Protein AF-A0A970BCJ0-F1 (afdb_monomer)

Foldseek 3Di:
DDPQCQLAPVQRHGPVQLVCCCPVVVDLDLVSSCVRRVGCVPPNPSSVVSVVSSVVVVSD

Sequence (60 aa):
MGSNKIICNCNQVTEQEIVDAIQNEGADTVEKIQDITEAGTVCGGCIEDIEDILKRLGKL

Solvent-accessible surface area (backbone atoms only — not comparable to full-atom values): 3565 Å² total; per-residue (Å²): 132,84,79,73,47,70,55,19,83,88,75,68,29,31,49,58,60,54,50,45,40,35,74,78,68,64,36,57,47,72,67,48,41,26,75,75,63,49,40,44,71,80,85,43,84,33,41,68,62,52,53,51,53,34,41,75,70,73,48,102

Structure (mmCIF, N/CA/C/O backbone):
data_AF-A0A970BCJ0-F1
#
_entry.id   AF-A0A970BCJ0-F1
#
loop_
_atom_site.group_PDB
_atom_site.id
_atom_site.type_symbol
_atom_site.label_atom_id
_atom_site.label_alt_id
_atom_site.label_comp_id
_atom_site.label_asym_id
_atom_site.label_entity_id
_atom_site.label_seq_id
_atom_site.pdbx_PDB_ins_code
_atom_site.Cartn_x
_atom_site.Cartn_y
_atom_site.Cartn_z
_atom_site.occupancy
_atom_site.B_iso_or_equiv
_atom_site.auth_seq_id
_atom_site.auth_comp_id
_atom_site.auth_asym_id
_atom_site.auth_atom_id
_atom_site.pdbx_PDB_model_num
ATOM 1 N N . MET A 1 1 ? 10.016 18.662 -2.357 1.00 41.22 1 MET A N 1
ATOM 2 C CA . MET A 1 1 ? 9.855 17.577 -3.346 1.00 41.22 1 MET A CA 1
ATOM 3 C C . MET A 1 1 ? 9.595 16.328 -2.533 1.00 41.22 1 MET A C 1
ATOM 5 O O . MET A 1 1 ? 10.502 15.900 -1.834 1.00 41.22 1 MET A O 1
ATOM 9 N N . GLY A 1 2 ? 8.338 15.883 -2.468 1.00 53.22 2 GLY A N 1
ATOM 10 C CA . GLY A 1 2 ? 7.970 14.692 -1.703 1.00 53.22 2 GLY A CA 1
ATOM 11 C C . GLY A 1 2 ? 8.631 13.478 -2.338 1.00 53.22 2 GLY A C 1
ATOM 12 O O . GLY A 1 2 ? 8.521 13.275 -3.544 1.00 53.22 2 GLY A O 1
ATOM 13 N N . SER A 1 3 ? 9.405 12.744 -1.554 1.00 57.69 3 SER A N 1
ATOM 14 C CA . SER A 1 3 ? 10.056 11.519 -1.991 1.00 57.69 3 SER A CA 1
ATOM 15 C C . SER A 1 3 ? 8.968 10.476 -2.259 1.00 57.69 3 SER A C 1
ATOM 17 O O . SER A 1 3 ? 8.412 9.934 -1.311 1.00 57.69 3 SER A O 1
ATOM 19 N N . ASN A 1 4 ? 8.661 10.180 -3.525 1.00 78.00 4 ASN A N 1
ATOM 20 C CA . ASN A 1 4 ? 7.852 9.011 -3.891 1.00 78.00 4 ASN A CA 1
ATOM 21 C C . ASN A 1 4 ? 8.694 7.744 -3.665 1.00 78.00 4 ASN A C 1
ATOM 23 O O . ASN A 1 4 ? 9.225 7.159 -4.608 1.00 78.00 4 ASN A O 1
ATOM 27 N N . LYS A 1 5 ? 8.902 7.374 -2.393 1.00 94.69 5 LYS A N 1
ATOM 28 C CA . LYS A 1 5 ? 9.612 6.151 -2.000 1.00 94.69 5 LYS A CA 1
ATOM 29 C C . LYS A 1 5 ? 8.865 4.964 -2.606 1.00 94.69 5 LYS A C 1
ATOM 31 O O . LYS A 1 5 ? 7.673 4.810 -2.360 1.00 94.69 5 LYS A O 1
ATOM 36 N N . ILE A 1 6 ? 9.560 4.132 -3.380 1.00 97.19 6 ILE A N 1
ATOM 37 C CA . ILE A 1 6 ? 9.007 2.856 -3.843 1.00 97.19 6 ILE A CA 1
ATOM 38 C C . ILE A 1 6 ? 8.927 1.924 -2.633 1.00 97.19 6 ILE A C 1
ATOM 40 O O . ILE A 1 6 ? 9.935 1.691 -1.963 1.00 97.19 6 ILE A O 1
ATOM 44 N N . ILE A 1 7 ? 7.727 1.420 -2.358 1.00 97.88 7 ILE A N 1
ATOM 45 C CA . ILE A 1 7 ? 7.466 0.421 -1.319 1.00 97.88 7 ILE A CA 1
ATOM 46 C C . ILE A 1 7 ? 7.437 -0.967 -1.956 1.00 97.88 7 ILE A C 1
ATOM 48 O O . ILE A 1 7 ? 8.144 -1.867 -1.511 1.00 97.88 7 ILE A O 1
ATOM 52 N N . CYS A 1 8 ? 6.707 -1.138 -3.062 1.00 98.25 8 CYS A N 1
ATOM 53 C CA . CYS A 1 8 ? 6.683 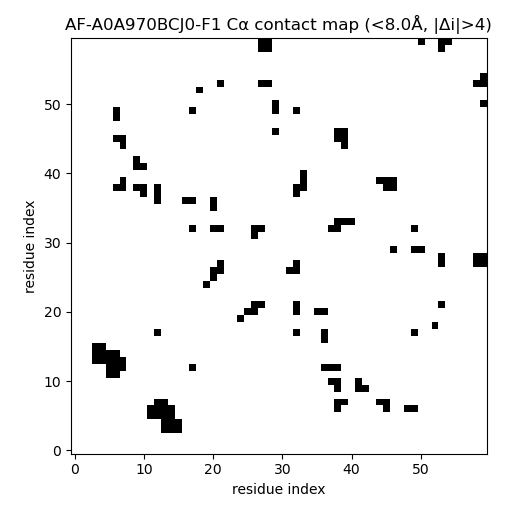-2.398 -3.797 1.00 98.25 8 CYS A CA 1
ATOM 54 C C . CYS A 1 8 ? 7.568 -2.324 -5.045 1.00 98.25 8 CYS A C 1
ATOM 56 O O . CYS A 1 8 ? 7.169 -1.754 -6.053 1.00 98.25 8 CYS A O 1
ATOM 58 N N . ASN A 1 9 ? 8.739 -2.964 -5.019 1.00 98.00 9 ASN A N 1
ATOM 59 C CA . ASN A 1 9 ? 9.632 -3.018 -6.188 1.00 98.00 9 ASN A CA 1
ATOM 60 C C . ASN A 1 9 ? 9.114 -3.923 -7.323 1.00 98.00 9 ASN A C 1
ATOM 62 O O . ASN A 1 9 ? 9.549 -3.785 -8.460 1.00 98.00 9 ASN A O 1
ATOM 66 N N . CYS A 1 10 ? 8.215 -4.873 -7.037 1.00 98.44 10 CYS A N 1
ATOM 67 C CA . CYS A 1 10 ? 7.670 -5.763 -8.068 1.00 98.44 10 CYS A CA 1
ATOM 68 C C . CYS A 1 10 ? 6.669 -5.043 -8.974 1.00 98.44 10 CYS A C 1
ATOM 70 O O . CYS A 1 10 ? 6.769 -5.149 -10.191 1.00 98.44 10 CYS A O 1
ATOM 72 N N . ASN A 1 11 ? 5.748 -4.293 -8.364 1.00 98.00 11 ASN A N 1
ATOM 73 C CA . ASN A 1 11 ? 4.666 -3.596 -9.064 1.00 98.00 11 ASN A CA 1
ATOM 74 C C . ASN A 1 11 ? 4.892 -2.079 -9.137 1.00 98.00 11 ASN A C 1
ATOM 76 O O . ASN A 1 11 ? 4.024 -1.346 -9.586 1.00 98.00 11 ASN A O 1
ATOM 80 N N . GLN A 1 12 ? 6.071 -1.607 -8.717 1.00 97.62 12 GLN A N 1
ATOM 81 C CA . GLN A 1 12 ? 6.477 -0.199 -8.750 1.00 97.62 12 GLN A CA 1
ATOM 82 C C . GLN A 1 12 ? 5.531 0.745 -7.994 1.00 97.62 12 GLN A C 1
ATOM 84 O O . GLN A 1 12 ? 5.393 1.908 -8.361 1.00 97.62 12 GLN A O 1
ATOM 89 N N . VAL A 1 13 ? 4.941 0.252 -6.902 1.00 98.00 13 VAL A N 1
ATOM 90 C CA . VAL A 1 13 ? 4.013 1.014 -6.057 1.00 98.00 13 VAL A CA 1
ATOM 91 C C . VAL A 1 13 ?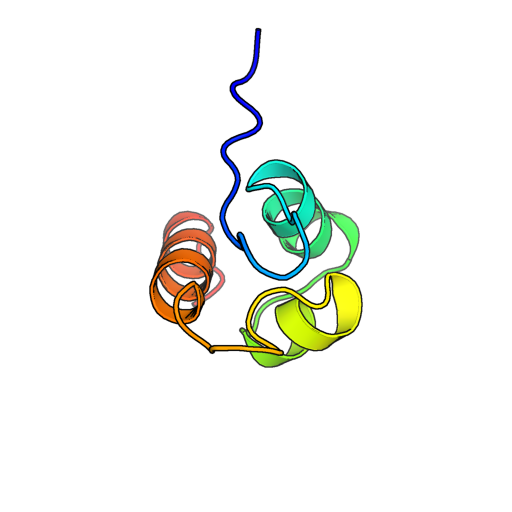 4.781 1.863 -5.057 1.00 98.00 13 VAL A C 1
ATOM 93 O O . VAL A 1 13 ? 5.671 1.385 -4.339 1.00 98.00 13 VAL A O 1
ATOM 96 N N . THR A 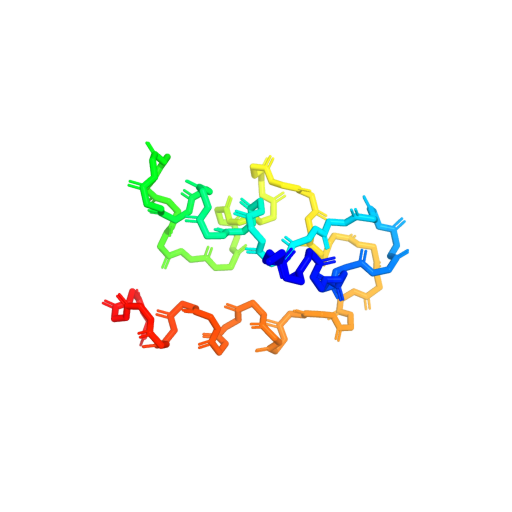1 14 ? 4.407 3.130 -4.988 1.00 97.88 14 THR A N 1
ATOM 97 C CA . THR A 1 14 ? 4.977 4.140 -4.105 1.00 97.88 14 THR A CA 1
ATOM 98 C C . THR A 1 14 ? 4.235 4.236 -2.775 1.00 97.88 14 THR A C 1
ATOM 100 O O . THR A 1 14 ? 3.084 3.832 -2.630 1.00 97.88 14 THR A O 1
ATOM 103 N N . GLU A 1 15 ? 4.895 4.820 -1.776 1.00 97.00 15 GLU A N 1
ATOM 104 C CA . GLU A 1 15 ? 4.274 5.128 -0.485 1.00 97.00 15 GLU A CA 1
ATOM 105 C C . GLU A 1 15 ? 3.058 6.051 -0.643 1.00 97.00 15 GLU A C 1
ATOM 107 O O . GLU A 1 15 ? 2.071 5.872 0.063 1.00 97.00 15 GLU A O 1
ATOM 112 N N . GLN A 1 16 ? 3.100 7.001 -1.586 1.00 96.62 16 GLN A N 1
ATOM 113 C CA . GLN A 1 16 ? 1.986 7.920 -1.824 1.00 96.62 16 GLN A CA 1
ATOM 114 C C . GLN A 1 16 ? 0.743 7.182 -2.334 1.00 96.62 16 GLN A C 1
ATOM 116 O O . GLN A 1 16 ? -0.342 7.440 -1.830 1.00 96.62 16 GLN A O 1
ATOM 121 N N . GLU A 1 17 ? 0.897 6.228 -3.255 1.00 97.62 17 GLU A N 1
ATOM 122 C CA . GLU A 1 17 ? -0.223 5.414 -3.754 1.00 97.62 17 GLU A CA 1
ATOM 123 C C . GLU A 1 17 ? -0.865 4.580 -2.637 1.00 97.62 17 GLU A C 1
ATOM 125 O O . GLU A 1 17 ? -2.088 4.505 -2.544 1.00 97.62 17 GLU A O 1
ATOM 130 N N . ILE A 1 18 ? -0.059 4.019 -1.728 1.00 97.56 18 ILE A N 1
ATOM 131 C CA . ILE A 1 18 ? -0.572 3.309 -0.544 1.00 97.56 18 ILE A CA 1
ATOM 132 C C . ILE A 1 18 ? -1.322 4.280 0.380 1.00 97.56 18 ILE A C 1
ATOM 134 O O . ILE A 1 18 ? -2.410 3.965 0.858 1.00 97.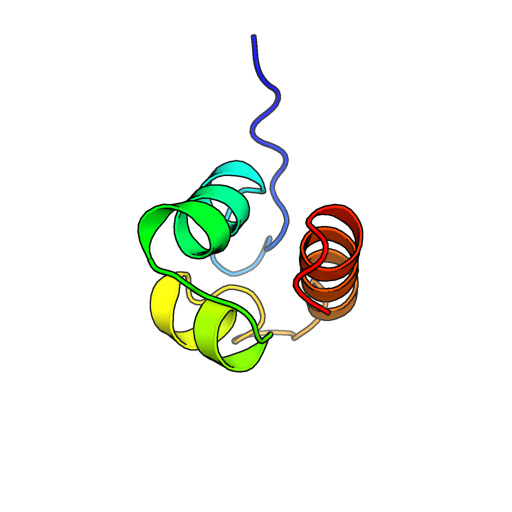56 18 ILE A O 1
ATOM 138 N N . VAL A 1 19 ? -0.772 5.471 0.634 1.00 96.88 19 VAL A N 1
ATOM 139 C CA . VAL A 1 19 ? -1.427 6.492 1.468 1.00 96.88 19 VAL A CA 1
ATOM 140 C C . VAL A 1 19 ? -2.744 6.960 0.845 1.00 96.88 19 VAL A C 1
ATOM 142 O O . VAL A 1 19 ? -3.728 7.114 1.571 1.00 96.88 19 VAL A O 1
ATOM 145 N N . ASP A 1 20 ? -2.789 7.141 -0.473 1.00 97.06 20 ASP A N 1
ATOM 146 C CA . ASP A 1 20 ? -3.994 7.543 -1.194 1.00 97.06 20 ASP A CA 1
ATOM 147 C C . ASP A 1 20 ? -5.075 6.457 -1.112 1.00 97.06 20 ASP A C 1
ATOM 149 O O . ASP A 1 20 ? -6.223 6.780 -0.796 1.00 97.06 20 ASP A O 1
ATOM 153 N N . ALA A 1 21 ? -4.712 5.178 -1.263 1.00 98.00 21 ALA A N 1
ATOM 154 C CA . ALA A 1 21 ? -5.636 4.060 -1.061 1.00 98.00 21 ALA A CA 1
ATOM 155 C C . ALA A 1 21 ? -6.220 4.050 0.368 1.00 98.00 21 ALA A C 1
ATOM 157 O O . ALA A 1 21 ? -7.416 3.829 0.573 1.00 98.00 21 ALA A O 1
ATOM 158 N N . ILE A 1 22 ? -5.404 4.358 1.381 1.00 97.56 22 ILE A N 1
ATOM 159 C CA . ILE A 1 22 ? -5.856 4.419 2.781 1.00 97.56 22 ILE A CA 1
ATOM 160 C C . ILE A 1 22 ? -6.803 5.600 3.019 1.00 97.56 22 ILE A C 1
ATOM 162 O O . ILE A 1 22 ? -7.851 5.452 3.654 1.00 97.56 22 ILE A O 1
ATOM 166 N N . GLN A 1 23 ? -6.421 6.794 2.567 1.00 96.19 23 GLN A N 1
ATOM 167 C CA . GLN A 1 23 ? -7.104 8.037 2.930 1.00 96.19 23 GLN A CA 1
ATOM 168 C C . GLN A 1 23 ? -8.320 8.333 2.053 1.00 96.19 23 GLN A C 1
ATOM 170 O O . GLN A 1 23 ? -9.320 8.836 2.565 1.00 96.19 23 GLN A O 1
ATOM 175 N N . ASN A 1 24 ? -8.244 8.015 0.760 1.00 97.38 24 ASN A N 1
ATOM 176 C CA . ASN A 1 24 ? -9.266 8.373 -0.221 1.00 97.38 24 ASN A CA 1
ATOM 177 C C . ASN A 1 24 ? -10.183 7.196 -0.569 1.00 97.38 24 ASN A C 1
ATOM 179 O O . ASN A 1 24 ? -11.348 7.417 -0.892 1.00 97.38 24 ASN A O 1
ATOM 183 N N . GLU A 1 25 ? -9.686 5.960 -0.467 1.00 96.50 25 GLU A N 1
ATOM 184 C CA . GLU A 1 25 ? -10.434 4.750 -0.850 1.00 96.50 25 GLU A CA 1
ATOM 185 C C . GLU A 1 25 ? -10.829 3.873 0.349 1.00 96.50 25 GLU A C 1
ATOM 187 O O . GLU A 1 25 ? -11.593 2.919 0.208 1.00 96.50 25 GLU A O 1
ATOM 192 N N . GLY A 1 26 ? -10.384 4.226 1.561 1.00 94.94 26 GLY A N 1
ATOM 193 C CA . GLY A 1 26 ? -10.787 3.547 2.793 1.00 94.94 26 GLY A CA 1
ATOM 194 C C . GLY A 1 26 ? -10.150 2.168 2.979 1.00 94.94 26 GLY A C 1
ATOM 195 O O . GLY A 1 26 ? -10.739 1.301 3.633 1.00 94.94 26 GLY A O 1
ATOM 196 N N . ALA A 1 27 ? -8.963 1.951 2.411 1.00 97.50 27 ALA A N 1
ATOM 197 C CA . ALA A 1 27 ? -8.179 0.753 2.661 1.00 97.50 27 ALA A CA 1
ATOM 198 C C . ALA A 1 27 ? -7.651 0.749 4.106 1.00 97.50 27 ALA A C 1
ATOM 200 O O . ALA A 1 27 ? -6.829 1.578 4.491 1.00 97.50 27 ALA A O 1
ATOM 201 N N . ASP A 1 28 ? -8.146 -0.175 4.924 1.00 97.19 28 ASP A N 1
ATOM 202 C CA . ASP A 1 28 ? -7.802 -0.323 6.344 1.00 97.19 28 ASP A CA 1
ATOM 203 C C . ASP A 1 28 ? -7.207 -1.701 6.682 1.00 97.19 28 ASP A C 1
ATOM 205 O O . ASP A 1 28 ? -6.939 -1.989 7.843 1.00 97.19 28 ASP A O 1
ATOM 209 N N . THR A 1 29 ? -6.947 -2.538 5.674 1.00 98.19 29 THR A N 1
ATOM 210 C CA . THR A 1 29 ? -6.250 -3.824 5.822 1.00 98.19 29 THR A CA 1
ATOM 211 C C . THR A 1 29 ? -5.226 -4.014 4.708 1.00 98.19 29 THR A C 1
ATOM 213 O O . THR A 1 29 ? -5.320 -3.376 3.657 1.00 98.19 29 THR A O 1
ATOM 216 N N . VAL A 1 30 ? -4.257 -4.911 4.916 1.00 98.06 30 VAL A N 1
ATOM 217 C CA . VAL A 1 30 ? -3.258 -5.264 3.893 1.00 98.06 30 VAL A CA 1
ATOM 218 C C . VAL A 1 30 ? -3.937 -5.810 2.636 1.00 98.06 30 VAL A C 1
ATOM 220 O O . VAL A 1 30 ? -3.552 -5.438 1.532 1.00 98.06 30 VAL A O 1
ATOM 223 N N . GLU A 1 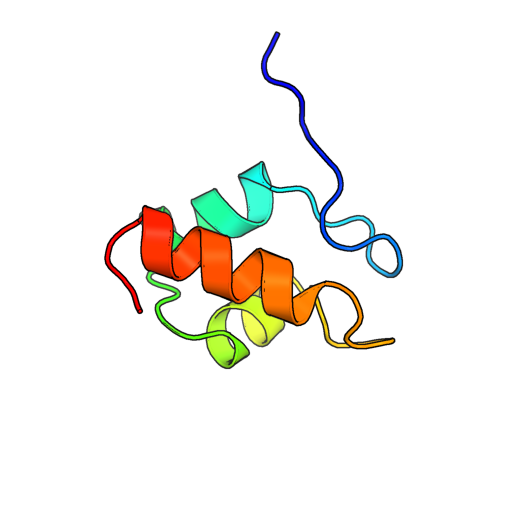31 ? -4.980 -6.627 2.789 1.00 98.19 31 GLU A N 1
ATOM 224 C CA . GLU A 1 31 ? -5.729 -7.201 1.668 1.00 98.19 31 GLU A CA 1
ATOM 225 C C . GLU A 1 31 ? -6.387 -6.110 0.817 1.00 98.19 31 GLU A C 1
ATOM 227 O O . GLU A 1 31 ? -6.266 -6.128 -0.402 1.00 98.19 31 GLU A O 1
ATOM 232 N N . LYS A 1 32 ? -7.007 -5.093 1.435 1.00 98.31 32 LYS A N 1
ATOM 233 C CA . LYS A 1 32 ? -7.570 -3.967 0.670 1.00 98.31 32 LYS A CA 1
ATOM 234 C C . LYS A 1 32 ? -6.493 -3.166 -0.063 1.00 98.31 32 LYS A C 1
ATOM 236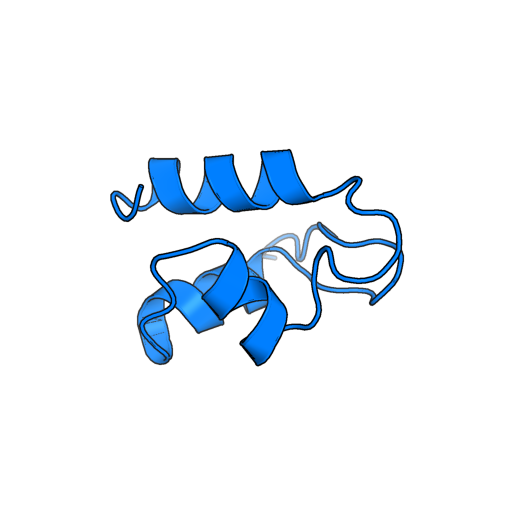 O O . LYS A 1 32 ? -6.734 -2.698 -1.171 1.00 98.31 32 LYS A O 1
ATOM 241 N N . ILE A 1 33 ? -5.308 -3.006 0.531 1.00 98.38 33 ILE A N 1
ATOM 242 C CA 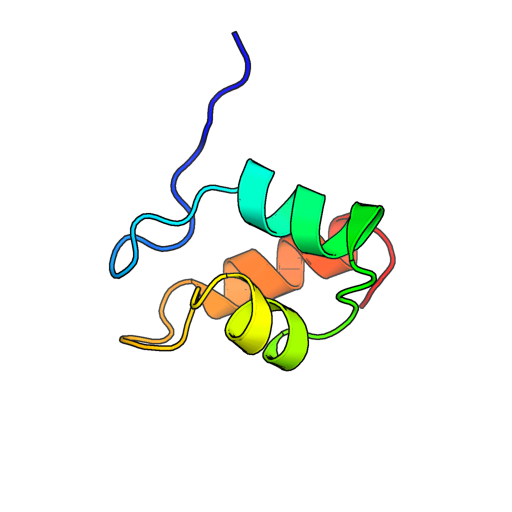. ILE A 1 33 ? -4.174 -2.355 -0.145 1.00 98.38 33 ILE A CA 1
ATOM 243 C C . ILE A 1 33 ? -3.706 -3.183 -1.342 1.00 98.38 33 ILE A C 1
ATOM 245 O O . ILE A 1 33 ? -3.439 -2.612 -2.401 1.00 98.38 33 ILE A O 1
ATOM 249 N N . GLN A 1 34 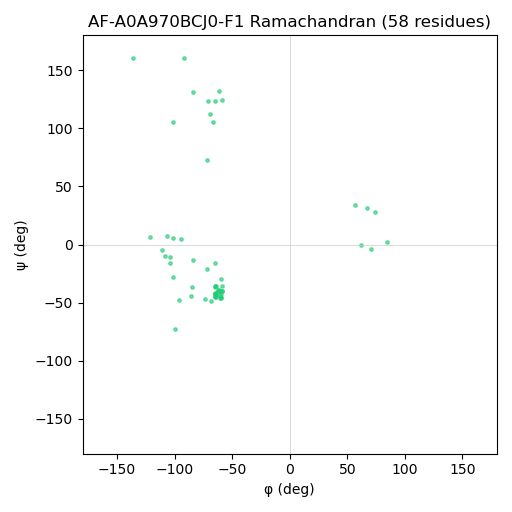? -3.632 -4.507 -1.194 1.00 98.44 34 GLN A N 1
ATOM 250 C CA . GLN A 1 34 ? -3.315 -5.429 -2.284 1.00 98.44 34 GLN A CA 1
ATOM 251 C C . GLN A 1 34 ? -4.342 -5.324 -3.415 1.00 98.44 34 GLN A C 1
ATOM 253 O O . GLN A 1 34 ? -3.942 -5.216 -4.570 1.00 98.44 34 GLN A O 1
ATOM 258 N N . ASP A 1 35 ? -5.635 -5.292 -3.094 1.00 98.50 35 ASP A N 1
ATOM 259 C CA . ASP A 1 35 ? -6.707 -5.211 -4.091 1.00 98.50 35 ASP A CA 1
ATOM 260 C C . ASP A 1 35 ? -6.695 -3.888 -4.879 1.00 98.50 35 ASP A C 1
ATOM 262 O O . ASP A 1 35 ? -6.998 -3.882 -6.070 1.00 98.50 35 ASP A O 1
ATOM 266 N N . ILE A 1 36 ? -6.346 -2.767 -4.233 1.00 98.19 36 ILE A N 1
ATOM 267 C CA . ILE A 1 36 ? -6.369 -1.429 -4.855 1.00 98.19 36 ILE A CA 1
ATOM 268 C C . ILE A 1 36 ? -5.070 -1.121 -5.606 1.00 98.19 36 ILE A C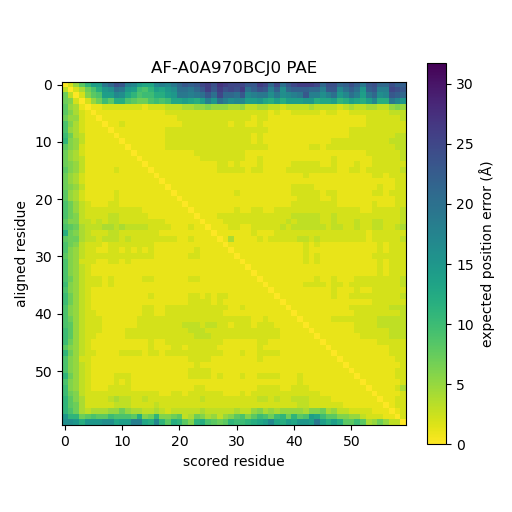 1
ATOM 270 O O . ILE A 1 36 ? -5.100 -0.576 -6.706 1.00 98.19 36 ILE A O 1
ATOM 274 N N . THR A 1 37 ? -3.921 -1.438 -5.005 1.00 97.81 37 THR A N 1
ATOM 275 C CA . THR A 1 37 ? -2.605 -0.992 -5.501 1.00 97.81 37 THR A CA 1
ATOM 276 C C . THR A 1 37 ? -1.771 -2.107 -6.120 1.00 97.81 37 THR A C 1
ATOM 278 O O . THR A 1 37 ? -0.709 -1.843 -6.670 1.00 97.81 37 THR A O 1
ATOM 281 N N . GLU A 1 38 ? -2.191 -3.365 -5.970 1.00 98.44 38 GLU A N 1
ATOM 282 C CA . GLU A 1 38 ? -1.414 -4.571 -6.277 1.00 98.44 38 GLU A CA 1
ATOM 283 C C . GLU A 1 38 ? -0.128 -4.738 -5.441 1.00 98.44 38 GLU A C 1
ATOM 285 O O . GLU A 1 38 ? 0.586 -5.734 -5.597 1.00 98.44 38 GLU A O 1
ATOM 290 N N . ALA A 1 39 ? 0.210 -3.823 -4.525 1.00 98.56 39 ALA A N 1
ATOM 291 C CA . ALA A 1 39 ? 1.404 -3.940 -3.688 1.00 98.56 39 ALA A CA 1
ATOM 292 C C . ALA A 1 39 ? 1.355 -5.199 -2.809 1.00 98.56 39 ALA A C 1
ATOM 294 O O . ALA A 1 39 ? 0.372 -5.458 -2.129 1.00 98.56 39 ALA A O 1
ATOM 295 N N . GLY A 1 40 ? 2.440 -5.978 -2.786 1.00 98.12 40 GLY A N 1
ATOM 296 C CA . GLY A 1 40 ? 2.543 -7.188 -1.959 1.00 98.12 40 GLY A CA 1
ATOM 297 C C . GLY A 1 40 ? 1.951 -8.458 -2.581 1.00 98.12 40 GLY A C 1
ATOM 298 O O . GLY A 1 40 ? 2.020 -9.506 -1.948 1.00 98.12 40 GLY A O 1
ATOM 299 N N . THR A 1 41 ? 1.442 -8.406 -3.817 1.00 98.50 41 THR A N 1
ATOM 300 C CA . THR A 1 41 ? 0.827 -9.563 -4.507 1.00 98.50 41 THR A CA 1
ATOM 301 C C . THR A 1 41 ? 1.824 -10.491 -5.218 1.00 98.50 41 THR A C 1
ATOM 303 O O . THR A 1 41 ? 1.465 -11.606 -5.587 1.00 98.50 41 THR A O 1
ATOM 306 N N . VAL A 1 42 ? 3.083 -10.061 -5.404 1.00 98.44 42 VAL A N 1
ATOM 307 C CA . VAL A 1 42 ? 4.103 -10.823 -6.156 1.00 98.44 42 VAL A CA 1
ATOM 308 C C . VAL A 1 42 ? 5.055 -11.595 -5.238 1.00 98.44 42 VAL A C 1
ATOM 310 O O . VAL A 1 42 ? 4.992 -12.817 -5.169 1.00 98.44 42 VAL A O 1
ATOM 313 N N . CYS A 1 43 ? 5.969 -10.905 -4.546 1.00 98.25 43 CYS A N 1
ATOM 314 C CA . CYS A 1 43 ? 6.964 -11.546 -3.674 1.00 98.25 43 CYS A CA 1
ATOM 315 C C . CYS A 1 43 ? 6.649 -11.418 -2.176 1.00 98.25 43 CYS A C 1
ATOM 317 O O . CYS A 1 43 ? 7.332 -12.030 -1.362 1.00 98.25 43 CYS A O 1
ATOM 319 N N . GLY A 1 44 ? 5.672 -10.581 -1.809 1.00 97.81 44 GLY A N 1
ATOM 320 C CA . GLY A 1 44 ? 5.297 -10.293 -0.420 1.00 97.81 44 GLY A CA 1
ATOM 321 C C . GLY A 1 44 ? 6.303 -9.462 0.390 1.00 97.81 44 GLY A C 1
ATOM 322 O O . GLY A 1 44 ? 6.000 -9.077 1.512 1.00 97.81 44 GLY A O 1
ATOM 323 N N . GLY A 1 45 ? 7.475 -9.124 -0.159 1.00 98.25 45 GLY A N 1
ATOM 324 C CA . GLY A 1 45 ? 8.563 -8.489 0.601 1.00 98.25 45 GLY A CA 1
ATOM 325 C C . GLY A 1 45 ? 8.275 -7.085 1.148 1.00 98.25 45 GLY A C 1
ATOM 326 O O . GLY A 1 45 ? 9.000 -6.630 2.020 1.00 98.25 45 GLY A O 1
ATOM 327 N N . CYS A 1 46 ? 7.235 -6.405 0.658 1.00 98.44 46 CYS A N 1
ATOM 328 C CA . CYS A 1 46 ? 6.817 -5.085 1.138 1.00 98.44 46 CYS A CA 1
ATOM 329 C C . CYS A 1 46 ? 5.602 -5.128 2.082 1.00 98.44 46 CYS A C 1
ATOM 331 O O . CYS A 1 46 ? 5.066 -4.076 2.412 1.00 98.44 46 CYS A O 1
ATOM 333 N N . ILE A 1 47 ? 5.117 -6.314 2.479 1.00 98.38 47 ILE A N 1
ATOM 334 C CA . ILE A 1 47 ? 3.918 -6.431 3.329 1.00 98.38 47 ILE A CA 1
ATOM 335 C C . ILE A 1 47 ? 4.151 -5.795 4.708 1.00 98.38 47 ILE A C 1
ATOM 337 O O . ILE A 1 47 ? 3.297 -5.041 5.165 1.00 98.38 47 ILE A O 1
ATOM 341 N N . GLU A 1 48 ? 5.318 -6.009 5.325 1.00 98.25 48 GLU A N 1
ATOM 342 C CA . GLU A 1 48 ? 5.658 -5.374 6.611 1.00 98.25 48 GLU A CA 1
ATOM 343 C C . GLU A 1 48 ? 5.677 -3.837 6.505 1.00 98.25 48 GLU A C 1
ATOM 345 O O . GLU A 1 48 ? 5.125 -3.153 7.365 1.00 98.25 48 GLU A O 1
ATOM 350 N N . ASP A 1 49 ? 6.208 -3.281 5.406 1.00 98.12 49 ASP A N 1
ATOM 351 C CA . ASP A 1 49 ? 6.164 -1.833 5.150 1.00 98.12 49 ASP A CA 1
ATOM 352 C C . ASP A 1 49 ? 4.713 -1.317 5.031 1.00 98.12 49 ASP A C 1
ATOM 354 O O . ASP A 1 49 ? 4.401 -0.230 5.521 1.00 98.12 49 ASP A O 1
ATOM 358 N N . ILE A 1 50 ? 3.812 -2.076 4.390 1.00 98.19 50 ILE A N 1
ATOM 359 C CA . ILE A 1 50 ? 2.386 -1.718 4.266 1.00 98.19 50 ILE A CA 1
ATOM 360 C C . ILE A 1 50 ? 1.714 -1.698 5.646 1.00 98.19 50 ILE A C 1
ATOM 362 O O . ILE A 1 50 ? 0.992 -0.749 5.965 1.00 98.19 50 ILE A O 1
ATOM 366 N N . GLU A 1 51 ? 1.963 -2.709 6.482 1.00 98.25 51 GLU A N 1
ATOM 367 C CA . GLU A 1 51 ? 1.437 -2.757 7.850 1.00 98.25 51 GLU A CA 1
ATOM 368 C C . GLU A 1 51 ? 1.911 -1.570 8.691 1.00 98.25 51 GLU A C 1
ATOM 370 O O . GLU A 1 51 ? 1.121 -0.973 9.426 1.00 98.25 51 GLU A O 1
ATOM 375 N N . ASP A 1 52 ? 3.186 -1.199 8.580 1.00 98.12 52 ASP A N 1
ATOM 376 C CA . ASP A 1 52 ? 3.746 -0.060 9.303 1.00 98.12 52 ASP A CA 1
ATOM 377 C C . ASP A 1 52 ? 3.113 1.267 8.866 1.00 98.12 52 ASP A C 1
ATOM 379 O O . ASP A 1 52 ? 2.850 2.137 9.704 1.00 98.12 52 ASP A O 1
ATOM 383 N N . ILE A 1 53 ? 2.792 1.421 7.577 1.00 97.25 53 ILE A N 1
ATOM 384 C CA . ILE A 1 53 ? 2.054 2.587 7.073 1.00 97.25 53 ILE A CA 1
ATOM 385 C C . ILE A 1 53 ? 0.637 2.627 7.664 1.00 97.25 53 ILE A C 1
ATOM 387 O O . ILE A 1 53 ? 0.212 3.685 8.138 1.00 97.25 53 ILE A O 1
ATOM 391 N N . LEU A 1 54 ? -0.077 1.496 7.689 1.00 97.50 54 LEU A N 1
ATOM 392 C CA . LEU A 1 54 ? -1.414 1.399 8.288 1.00 97.50 54 LEU A CA 1
ATOM 393 C C . LEU A 1 54 ? -1.391 1.756 9.784 1.00 97.50 54 LEU A C 1
ATOM 395 O O . LEU A 1 54 ? -2.198 2.582 10.224 1.00 97.50 54 LEU A O 1
ATOM 399 N N . LYS A 1 55 ? -0.428 1.219 10.548 1.00 97.38 55 LYS A N 1
ATOM 400 C CA . LYS A 1 55 ? -0.233 1.527 11.979 1.00 97.38 55 LYS A CA 1
ATOM 401 C C . LYS A 1 55 ? 0.067 3.004 12.204 1.00 97.38 55 LYS A C 1
ATOM 403 O O . LYS A 1 55 ? -0.550 3.656 13.047 1.00 97.38 55 LYS A O 1
ATOM 408 N N . ARG A 1 56 ? 0.970 3.580 11.405 1.00 96.19 56 ARG A N 1
ATOM 409 C CA . ARG A 1 56 ? 1.323 5.008 11.463 1.00 96.19 56 ARG A CA 1
ATOM 410 C C . ARG A 1 56 ? 0.119 5.920 11.200 1.00 96.19 56 ARG A C 1
ATOM 412 O O . ARG A 1 56 ? 0.079 7.030 11.727 1.00 96.19 56 ARG A O 1
ATOM 419 N N . LEU A 1 57 ? -0.852 5.464 10.406 1.00 95.12 57 LEU A N 1
ATOM 420 C CA . LEU A 1 57 ? -2.093 6.183 10.099 1.00 95.12 57 LEU A CA 1
ATOM 421 C C . LEU A 1 57 ? -3.278 5.806 11.011 1.00 95.12 57 LEU A C 1
ATOM 423 O O . LEU A 1 57 ? -4.385 6.306 10.802 1.00 95.12 57 LEU A O 1
ATOM 427 N N . GLY A 1 58 ? -3.064 4.958 12.024 1.00 93.12 58 GLY A N 1
ATOM 428 C CA . GLY A 1 58 ? -4.092 4.546 12.984 1.00 93.12 58 GLY A CA 1
ATOM 429 C C . GLY A 1 58 ? -5.203 3.686 12.377 1.00 93.12 58 GLY A C 1
ATOM 430 O O . GLY A 1 58 ? -6.358 3.802 12.788 1.00 93.12 58 GLY A O 1
ATOM 431 N N . LYS A 1 59 ? -4.875 2.885 11.358 1.00 86.38 59 LYS A N 1
ATOM 432 C CA . LYS A 1 59 ? -5.806 1.971 10.676 1.00 86.38 59 LYS A CA 1
ATOM 433 C C . LYS A 1 59 ? -5.618 0.503 11.069 1.00 86.38 59 LYS A C 1
ATOM 435 O O . LYS A 1 59 ? -6.530 -0.281 10.838 1.00 86.38 59 LYS A O 1
ATOM 440 N N . LEU A 1 60 ? -4.483 0.171 11.689 1.00 76.56 60 LEU A N 1
ATOM 441 C CA . LEU A 1 60 ? -4.081 -1.150 12.185 1.00 76.56 60 LEU A CA 1
ATOM 442 C C . LEU A 1 60 ? -3.393 -0.995 13.547 1.00 76.56 60 LEU A C 1
ATOM 444 O O . LEU A 1 60 ? -3.583 -1.874 14.413 1.00 76.56 60 LEU A O 1
#

Secondary structure (DSSP, 8-state):
-----EEETTTTEEHHHHHHHHHHS---SHHHHHHHH-TTSSS-TTHHHHHHHHHHTT--

Radius of gyration: 10.22 Å; Cα contacts (8 Å, |Δi|>4): 76; chains: 1; bounding box: 21×29×22 Å

Nearest PDB structures (foldseek):
  6e6r-assembly1_A  TM=8.845E-01  e=1.829E-03  Pseudomonas aeruginosa
  4e6k-assembly1_G  TM=9.213E-01  e=5.484E-03  Pseudomonas aeruginosa PAO1
  6e6s-assembly2_B  TM=8.631E-01  e=1.009E-02  Pseudomonas aeruginosa

Mean predicted aligned error: 3.03 Å

pLDDT: mean 94.36, std 10.9, range [41.22, 98.56]